Protein AF-A0A5J4N4L4-F1 (afdb_monomer_lite)

pLDDT: mean 81.11, std 10.29, range [45.88, 91.62]

Secondary structure (DSSP, 8-state):
---HHHHHHHHHHHTT--SHHHHHHHHHHH--S--SS--HHHHHHHHHHTT----HHHH-

Sequence (60 aa):
MLDMTHELKTQLKKMAITDKTRVDEMFLRYNKDRLGFIDIENLKDMCRKMQLPPDEDVLN

Organism: NCBI:txid34504

Structure (mmCIF, N/CA/C/O backbone):
data_AF-A0A5J4N4L4-F1
#
_entry.id   AF-A0A5J4N4L4-F1
#
loop_
_atom_site.group_PDB
_atom_site.id
_atom_site.type_symbol
_atom_site.label_atom_id
_atom_site.label_alt_id
_atom_site.label_comp_id
_atom_site.label_asym_id
_atom_site.label_entity_id
_atom_site.label_seq_id
_atom_site.pdbx_PDB_ins_code
_atom_site.Cartn_x
_atom_site.Cartn_y
_atom_site.Cartn_z
_atom_site.occupancy
_atom_site.B_iso_or_equiv
_atom_site.auth_seq_id
_atom_site.auth_comp_id
_atom_site.auth_asym_id
_atom_site.auth_atom_id
_atom_site.pdbx_PDB_model_num
ATOM 1 N N . MET A 1 1 ? 9.855 11.377 18.587 1.00 45.88 1 MET A N 1
ATOM 2 C CA . MET A 1 1 ? 9.280 11.254 17.233 1.00 45.88 1 MET A CA 1
ATOM 3 C C . MET A 1 1 ? 8.572 9.917 17.164 1.00 45.88 1 MET A C 1
ATOM 5 O O . MET A 1 1 ? 9.210 8.918 17.466 1.00 45.88 1 MET A O 1
ATOM 9 N N . LEU A 1 2 ? 7.268 9.897 16.887 1.00 55.88 2 LEU A N 1
ATOM 10 C CA . LEU A 1 2 ? 6.580 8.651 16.542 1.00 55.88 2 LEU A CA 1
ATOM 11 C C . LEU A 1 2 ? 7.101 8.220 15.166 1.00 55.88 2 LEU A C 1
ATOM 13 O O . LEU A 1 2 ? 7.083 9.016 14.234 1.00 55.88 2 LEU A O 1
ATOM 17 N N . ASP A 1 3 ? 7.639 7.007 15.095 1.00 78.19 3 ASP A N 1
ATOM 18 C CA . ASP A 1 3 ? 8.201 6.389 13.891 1.00 78.19 3 ASP A CA 1
ATOM 19 C C . ASP A 1 3 ? 7.135 6.331 12.780 1.00 78.19 3 ASP A C 1
ATOM 21 O O . ASP A 1 3 ? 6.022 5.854 13.012 1.00 78.19 3 ASP A O 1
ATOM 25 N N . MET A 1 4 ? 7.452 6.825 11.579 1.00 72.69 4 MET A N 1
ATOM 26 C CA . MET A 1 4 ? 6.561 6.826 10.410 1.00 72.69 4 MET A CA 1
ATOM 27 C C . MET A 1 4 ? 6.010 5.427 10.107 1.00 72.69 4 MET A C 1
ATOM 29 O O . MET A 1 4 ? 4.846 5.273 9.731 1.00 72.69 4 MET A O 1
ATOM 33 N N . THR A 1 5 ? 6.808 4.392 10.370 1.00 73.38 5 THR A N 1
ATOM 34 C CA . THR A 1 5 ? 6.403 2.988 10.247 1.00 73.38 5 THR A CA 1
ATOM 35 C C . THR A 1 5 ? 5.184 2.678 11.116 1.00 73.38 5 THR A C 1
ATOM 37 O O . THR A 1 5 ? 4.285 1.934 10.712 1.00 73.38 5 THR A O 1
ATOM 40 N N . HIS A 1 6 ? 5.111 3.267 12.313 1.00 80.75 6 HIS A N 1
ATOM 41 C CA . HIS A 1 6 ? 3.988 3.100 13.228 1.00 80.75 6 HIS A CA 1
ATOM 42 C C . HIS A 1 6 ? 2.722 3.800 12.718 1.00 80.75 6 HIS A C 1
ATOM 44 O O . HIS A 1 6 ? 1.627 3.236 12.819 1.00 80.75 6 HIS A O 1
ATOM 50 N N . GLU A 1 7 ? 2.851 4.998 12.148 1.00 78.62 7 GLU A N 1
ATOM 51 C CA . GLU A 1 7 ? 1.716 5.740 11.587 1.00 78.62 7 GLU A CA 1
ATOM 52 C C . GLU A 1 7 ? 1.176 5.046 10.329 1.00 78.62 7 GLU A C 1
ATOM 54 O O . GLU A 1 7 ? -0.024 4.777 10.243 1.00 78.62 7 GLU A O 1
ATOM 59 N N . LEU A 1 8 ? 2.059 4.619 9.419 1.00 77.56 8 LEU A N 1
ATOM 60 C CA . LEU A 1 8 ? 1.690 3.827 8.245 1.00 77.56 8 LEU A CA 1
ATOM 61 C C . LEU A 1 8 ? 0.977 2.533 8.657 1.00 77.56 8 LEU A C 1
ATOM 63 O O . LEU A 1 8 ? -0.122 2.245 8.184 1.00 77.56 8 LEU A O 1
ATOM 67 N N . LYS A 1 9 ? 1.536 1.785 9.617 1.00 78.62 9 LYS A N 1
ATOM 68 C CA . LYS A 1 9 ? 0.902 0.576 10.165 1.00 78.62 9 LYS A CA 1
ATOM 69 C C . LYS A 1 9 ? -0.468 0.870 10.777 1.00 78.62 9 LYS A C 1
ATOM 71 O O . LYS A 1 9 ? -1.379 0.050 10.663 1.00 78.62 9 LYS A O 1
ATOM 76 N N . THR A 1 10 ? -0.631 2.020 11.424 1.00 83.19 10 THR A N 1
ATOM 77 C CA . THR A 1 10 ? -1.905 2.446 12.013 1.00 83.19 10 THR A CA 1
ATOM 78 C C . THR A 1 1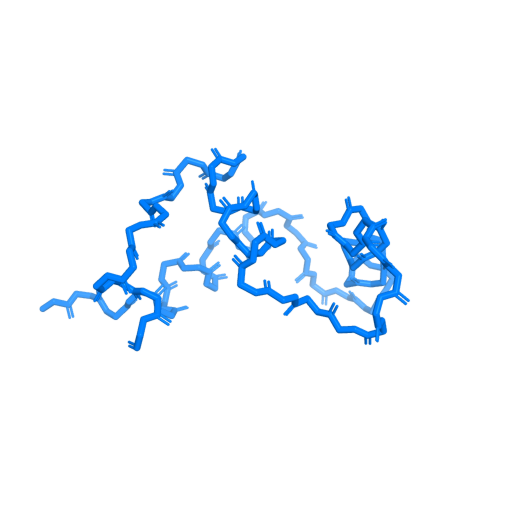0 ? -2.944 2.751 10.936 1.00 83.19 10 THR A C 1
ATOM 80 O O . THR A 1 10 ? -4.079 2.289 11.051 1.00 83.19 10 THR A O 1
ATOM 83 N N . GLN A 1 11 ? -2.573 3.450 9.862 1.00 81.31 11 GLN A N 1
ATOM 84 C CA . GLN A 1 11 ? -3.480 3.708 8.739 1.00 81.31 11 GLN A CA 1
ATOM 85 C C . GLN A 1 11 ? -3.851 2.420 7.993 1.00 81.31 11 GLN A C 1
ATOM 87 O O . GLN A 1 11 ? -5.030 2.186 7.732 1.00 81.31 11 GLN A O 1
ATOM 92 N N . LEU A 1 12 ? -2.892 1.519 7.758 1.00 78.00 12 LEU A N 1
ATOM 93 C CA . LEU A 1 12 ? -3.164 0.207 7.158 1.00 78.00 12 LEU A CA 1
ATOM 94 C C . LEU A 1 12 ? -4.152 -0.616 8.004 1.00 78.00 12 LEU A C 1
ATOM 96 O O . LEU A 1 12 ? -5.078 -1.226 7.466 1.00 78.00 12 LEU A O 1
ATOM 100 N N . LYS A 1 13 ? -4.021 -0.573 9.338 1.00 79.44 13 LYS A N 1
ATOM 101 C CA . LYS A 1 13 ? -4.996 -1.183 10.258 1.00 79.44 13 LYS A CA 1
ATOM 102 C C . LYS A 1 13 ? -6.376 -0.524 10.178 1.00 79.44 13 LYS A C 1
ATOM 104 O O . LYS A 1 13 ? -7.372 -1.241 10.190 1.00 79.44 13 LYS A O 1
ATOM 109 N N . LYS A 1 14 ? -6.459 0.810 10.077 1.00 81.94 14 LYS A N 1
ATOM 110 C CA . LYS A 1 14 ? -7.736 1.537 9.904 1.00 81.94 14 LYS A CA 1
ATOM 111 C C . LYS A 1 14 ? -8.436 1.172 8.595 1.00 81.94 14 LYS A C 1
ATOM 113 O O . LYS A 1 14 ? -9.659 1.113 8.559 1.00 81.94 14 LYS A O 1
ATOM 118 N N . MET A 1 15 ? -7.673 0.860 7.549 1.00 75.31 15 MET A N 1
ATOM 119 C CA . MET A 1 15 ? -8.191 0.340 6.279 1.00 75.31 15 MET A CA 1
ATOM 120 C C . MET A 1 15 ? -8.617 -1.135 6.350 1.00 75.31 15 MET A C 1
ATOM 122 O O . MET A 1 15 ? -8.958 -1.727 5.330 1.00 75.31 15 MET A O 1
ATOM 126 N N . ALA A 1 16 ? -8.597 -1.730 7.547 1.00 76.19 16 ALA A N 1
ATOM 127 C CA . ALA A 1 16 ? -8.938 -3.118 7.814 1.00 76.19 16 ALA A CA 1
ATOM 128 C C . ALA A 1 16 ? -8.115 -4.128 6.999 1.0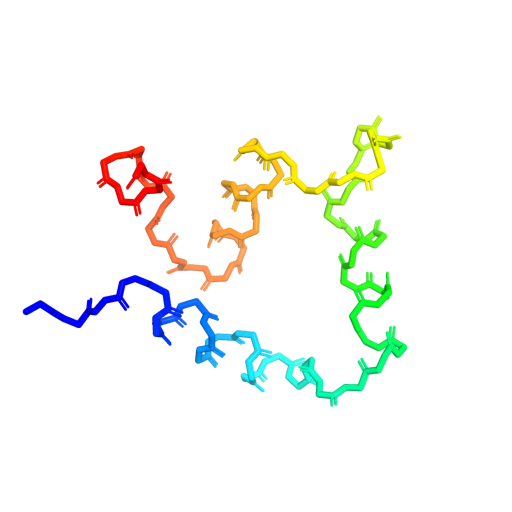0 76.19 16 ALA A C 1
ATOM 130 O O . ALA A 1 16 ? -8.571 -5.247 6.785 1.00 76.19 16 ALA A O 1
ATOM 131 N N . ILE A 1 17 ? -6.894 -3.774 6.578 1.00 74.88 17 ILE A N 1
ATOM 132 C CA . ILE A 1 17 ? -5.967 -4.695 5.907 1.00 74.88 17 ILE A CA 1
ATOM 133 C C . ILE A 1 17 ? 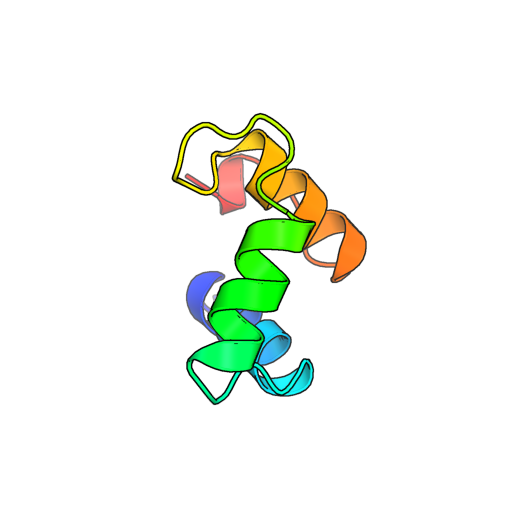-5.424 -5.663 6.967 1.00 74.88 17 ILE A C 1
ATOM 135 O O . ILE A 1 17 ? -4.367 -5.460 7.560 1.00 74.88 17 ILE A O 1
ATOM 139 N N . THR A 1 18 ? -6.227 -6.673 7.284 1.00 75.75 18 THR A N 1
ATOM 140 C CA . THR A 1 18 ? -6.021 -7.597 8.409 1.00 75.75 18 THR A CA 1
ATOM 141 C C . THR A 1 18 ? -5.880 -9.048 7.969 1.00 75.75 18 THR A C 1
ATOM 143 O O . THR A 1 18 ? -5.530 -9.896 8.782 1.00 75.75 18 THR A O 1
ATOM 146 N N . ASP A 1 19 ? -6.158 -9.338 6.699 1.00 79.69 19 ASP A N 1
ATOM 147 C CA . ASP A 1 19 ? -6.120 -10.671 6.107 1.00 79.69 19 ASP A CA 1
ATOM 148 C C . ASP A 1 19 ? -5.429 -10.646 4.737 1.00 79.69 19 ASP A C 1
ATOM 150 O O . ASP A 1 19 ? -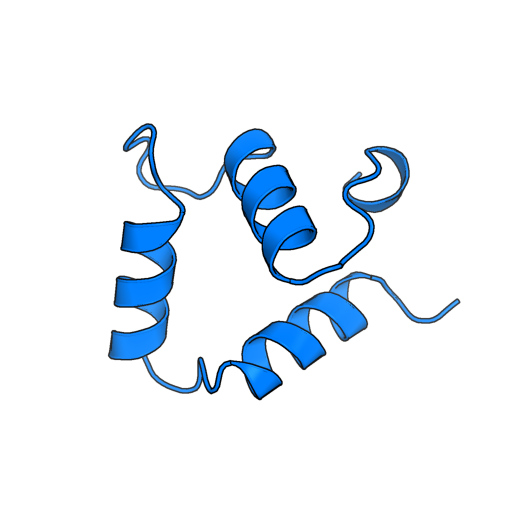5.213 -9.585 4.145 1.00 79.69 19 ASP A O 1
ATOM 154 N N . LYS A 1 20 ? -5.061 -11.836 4.247 1.00 85.25 20 LYS A N 1
ATOM 155 C CA . LYS A 1 20 ? -4.323 -12.001 2.990 1.00 85.25 20 LYS A CA 1
ATOM 156 C C . LYS A 1 20 ? -5.078 -11.416 1.793 1.00 85.25 20 LYS A C 1
ATOM 158 O O . LYS A 1 20 ? -4.458 -10.753 0.974 1.00 85.25 20 LYS A O 1
ATOM 163 N N . THR A 1 21 ? -6.394 -11.607 1.716 1.00 88.50 21 THR A N 1
ATOM 164 C CA . THR A 1 21 ? -7.210 -11.116 0.598 1.00 88.50 21 THR A CA 1
ATOM 165 C C . THR A 1 21 ? -7.151 -9.597 0.502 1.00 88.50 21 THR A C 1
ATOM 167 O O . THR A 1 21 ? -6.897 -9.055 -0.567 1.00 88.50 21 THR A O 1
ATOM 170 N N . ARG A 1 22 ? -7.296 -8.893 1.628 1.00 84.75 22 ARG A N 1
ATOM 171 C CA . ARG A 1 22 ? -7.206 -7.427 1.657 1.00 84.75 22 ARG A CA 1
ATOM 172 C C . ARG A 1 22 ? -5.799 -6.910 1.380 1.00 84.75 22 ARG A C 1
ATOM 174 O O . ARG A 1 22 ? -5.656 -5.824 0.821 1.00 84.75 22 ARG A O 1
ATOM 181 N N . VAL A 1 23 ? -4.764 -7.663 1.759 1.00 85.75 23 VAL A N 1
ATOM 182 C CA . VAL A 1 23 ? -3.376 -7.356 1.373 1.00 85.75 23 VAL A CA 1
ATOM 183 C C . VAL A 1 23 ? -3.206 -7.486 -0.141 1.00 85.75 23 VAL A C 1
ATOM 185 O O . VAL A 1 23 ? -2.669 -6.571 -0.759 1.00 85.75 23 VAL A O 1
ATOM 188 N N . ASP A 1 24 ? -3.709 -8.567 -0.738 1.00 89.44 24 ASP A N 1
ATOM 189 C CA . ASP A 1 24 ? -3.614 -8.820 -2.178 1.00 89.44 24 ASP A CA 1
ATOM 190 C C . ASP A 1 24 ? -4.410 -7.766 -2.982 1.00 89.44 24 ASP A C 1
ATOM 192 O O . ASP A 1 24 ? -3.905 -7.207 -3.955 1.00 89.44 24 ASP A O 1
ATOM 196 N N . GLU A 1 25 ? -5.619 -7.402 -2.543 1.00 89.69 25 GLU A N 1
ATOM 197 C CA . GLU A 1 25 ? -6.419 -6.323 -3.145 1.00 89.69 25 GLU A CA 1
ATOM 198 C C . GLU A 1 25 ? -5.731 -4.957 -3.040 1.00 89.69 25 GLU A C 1
ATOM 200 O O . GLU A 1 25 ? -5.706 -4.187 -4.006 1.00 89.69 25 GLU A O 1
ATOM 205 N N . MET A 1 26 ? -5.155 -4.645 -1.874 1.00 88.88 26 MET A N 1
ATOM 206 C CA . MET A 1 26 ? -4.389 -3.418 -1.678 1.00 88.88 26 MET A CA 1
ATOM 207 C C . MET A 1 26 ? -3.183 -3.387 -2.618 1.00 88.88 26 MET A C 1
ATOM 209 O O . MET A 1 26 ? -2.980 -2.395 -3.317 1.00 88.88 26 MET A O 1
ATOM 213 N N . PHE A 1 27 ? -2.443 -4.489 -2.713 1.00 90.81 27 PHE A N 1
ATOM 214 C CA . PHE A 1 27 ? -1.312 -4.609 -3.619 1.00 90.81 27 PHE A CA 1
ATOM 215 C C . PHE A 1 27 ? -1.718 -4.365 -5.078 1.00 90.81 27 PHE A C 1
ATOM 217 O O . PHE A 1 27 ? -1.112 -3.529 -5.744 1.00 90.81 27 PHE A O 1
ATOM 224 N N . LEU A 1 28 ? -2.790 -5.004 -5.560 1.00 91.62 28 LEU A N 1
ATOM 225 C CA . LEU A 1 28 ? -3.299 -4.805 -6.924 1.00 91.62 28 LEU A CA 1
ATOM 226 C C . LEU A 1 28 ? -3.755 -3.364 -7.193 1.00 91.62 28 LEU A C 1
ATOM 228 O O . LEU A 1 28 ? -3.679 -2.888 -8.325 1.00 91.62 28 LEU A O 1
ATOM 232 N N . ARG A 1 2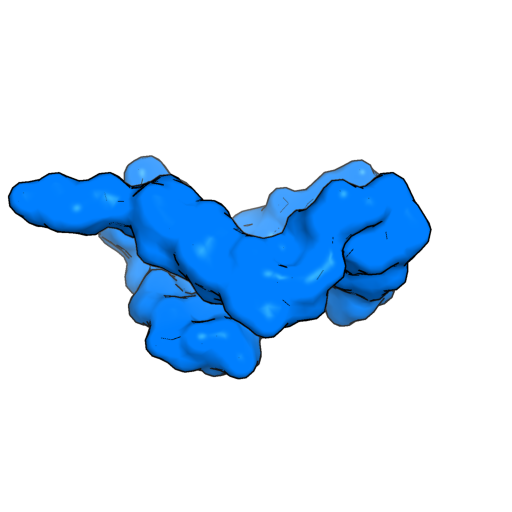9 ? -4.232 -2.655 -6.166 1.00 90.50 29 ARG A N 1
ATOM 233 C CA . ARG A 1 29 ? -4.676 -1.261 -6.286 1.00 90.50 29 ARG A CA 1
ATOM 234 C C . ARG A 1 29 ? -3.521 -0.279 -6.474 1.00 90.50 29 ARG A C 1
ATOM 236 O O . ARG A 1 29 ? -3.711 0.754 -7.126 1.00 90.50 29 ARG A O 1
ATOM 243 N N . TYR A 1 30 ? -2.378 -0.552 -5.852 1.00 89.69 30 TYR A N 1
ATOM 244 C CA . TYR A 1 30 ? -1.264 0.393 -5.779 1.00 89.69 30 TYR A CA 1
ATOM 245 C C . TYR A 1 30 ? -0.074 0.015 -6.661 1.00 89.69 30 TYR A C 1
ATOM 247 O O . TYR A 1 30 ? 0.593 0.929 -7.132 1.00 89.69 30 TYR A O 1
ATOM 255 N N . ASN A 1 31 ? 0.116 -1.271 -6.981 1.00 91.62 31 ASN A N 1
ATOM 256 C CA . ASN A 1 31 ? 1.104 -1.747 -7.950 1.00 91.62 31 ASN A CA 1
ATOM 257 C C . ASN A 1 31 ? 0.652 -1.478 -9.398 1.00 91.62 31 ASN A C 1
ATOM 259 O O . ASN A 1 31 ? 0.196 -2.373 -10.116 1.00 91.62 31 ASN A O 1
ATOM 263 N N . LYS A 1 32 ? 0.696 -0.210 -9.809 1.00 87.75 32 LYS A N 1
ATOM 264 C CA . LYS A 1 32 ? 0.180 0.239 -11.113 1.00 87.75 32 LYS A CA 1
ATOM 265 C C . LYS A 1 32 ? 1.119 -0.097 -12.272 1.00 87.75 32 LYS A C 1
ATOM 267 O O . LYS A 1 32 ? 0.644 -0.337 -13.382 1.00 87.75 32 LYS A O 1
ATOM 272 N N . ASP A 1 33 ? 2.421 -0.099 -12.016 1.00 89.31 33 ASP A N 1
ATOM 273 C CA . ASP A 1 33 ? 3.485 -0.397 -12.985 1.00 89.31 33 ASP A CA 1
ATOM 274 C C . ASP A 1 33 ? 3.725 -1.902 -13.183 1.00 89.31 33 ASP A C 1
ATOM 276 O O . ASP A 1 33 ? 4.379 -2.294 -14.149 1.00 89.31 33 ASP A O 1
ATOM 280 N N . ARG A 1 34 ? 3.123 -2.747 -12.335 1.00 89.94 34 ARG A N 1
ATOM 281 C CA . ARG A 1 34 ? 3.182 -4.215 -12.395 1.00 89.94 34 ARG A CA 1
ATOM 282 C C . ARG A 1 34 ? 4.592 -4.764 -12.195 1.00 89.94 34 ARG A C 1
ATOM 284 O O . ARG A 1 34 ? 4.904 -5.840 -12.706 1.00 89.94 34 ARG A O 1
ATOM 291 N N . LEU A 1 35 ? 5.423 -4.082 -11.409 1.00 91.38 35 LEU A N 1
ATOM 292 C CA . LEU A 1 35 ? 6.788 -4.525 -11.109 1.00 91.38 35 LEU A CA 1
ATOM 293 C C . LEU A 1 35 ? 6.850 -5.752 -10.181 1.00 91.38 35 LEU A C 1
ATOM 295 O O . LEU A 1 35 ? 7.913 -6.335 -9.987 1.00 91.38 35 LEU A O 1
ATOM 299 N N . GLY A 1 36 ? 5.718 -6.167 -9.603 1.00 91.50 36 GLY A N 1
ATOM 300 C CA . GLY A 1 36 ? 5.662 -7.284 -8.653 1.00 91.50 36 GLY A CA 1
ATOM 301 C C . GLY A 1 36 ? 6.038 -6.897 -7.217 1.00 91.50 36 GLY A C 1
ATOM 302 O O . GLY A 1 36 ? 5.992 -7.742 -6.327 1.00 91.50 36 GLY A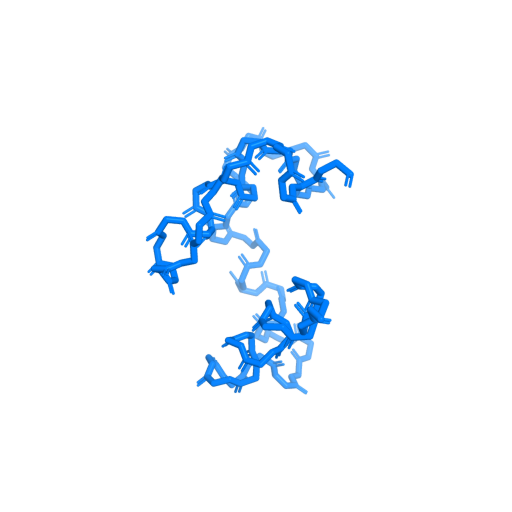 O 1
ATOM 303 N N . PHE A 1 37 ? 6.319 -5.618 -6.966 1.00 90.06 37 PHE A N 1
ATOM 304 C CA . PHE A 1 37 ? 6.475 -5.007 -5.644 1.00 90.06 37 PHE A CA 1
ATOM 305 C C . PHE A 1 37 ? 5.896 -3.579 -5.644 1.00 90.06 37 PHE A C 1
ATOM 307 O O . PHE A 1 37 ? 5.586 -3.054 -6.708 1.00 90.06 37 PHE A O 1
ATOM 314 N N . ILE A 1 38 ? 5.711 -2.976 -4.464 1.00 88.88 38 ILE A N 1
ATOM 315 C CA . ILE A 1 38 ? 5.335 -1.558 -4.324 1.00 88.88 38 ILE A CA 1
ATOM 316 C C . ILE A 1 38 ? 6.625 -0.741 -4.308 1.00 88.88 38 ILE A C 1
ATOM 318 O O . ILE A 1 38 ? 7.411 -0.861 -3.368 1.00 88.88 38 ILE A O 1
ATOM 322 N N . ASP A 1 39 ? 6.860 0.043 -5.356 1.00 90.19 39 ASP A N 1
ATOM 323 C CA . ASP A 1 39 ? 8.013 0.937 -5.442 1.00 90.19 39 ASP A CA 1
ATOM 324 C C . ASP A 1 39 ? 7.778 2.273 -4.704 1.00 90.19 39 ASP A C 1
ATOM 326 O O . ASP A 1 39 ? 6.717 2.513 -4.118 1.00 90.19 39 ASP A O 1
ATOM 330 N N . ILE A 1 40 ? 8.781 3.156 -4.709 1.00 87.38 40 ILE A N 1
ATOM 331 C CA . ILE A 1 40 ? 8.713 4.451 -4.016 1.00 87.38 40 ILE A CA 1
ATOM 332 C C . ILE A 1 40 ? 7.604 5.357 -4.572 1.00 87.38 40 ILE A C 1
ATOM 334 O O . ILE A 1 40 ? 6.941 6.060 -3.811 1.00 87.38 40 ILE A O 1
ATOM 338 N N . GLU A 1 41 ? 7.342 5.323 -5.878 1.00 90.50 41 GLU A N 1
ATOM 339 C CA . GLU A 1 41 ? 6.319 6.163 -6.505 1.00 90.50 41 GLU A CA 1
ATOM 340 C C . GLU A 1 41 ? 4.910 5.657 -6.173 1.00 90.50 41 GLU A C 1
ATOM 342 O O . GLU A 1 41 ? 4.000 6.439 -5.874 1.00 90.50 41 GLU A O 1
ATOM 347 N N . ASN A 1 42 ? 4.736 4.336 -6.128 1.00 90.88 42 ASN A N 1
ATOM 348 C CA . ASN A 1 42 ? 3.516 3.680 -5.675 1.00 90.88 42 ASN A CA 1
ATOM 349 C C . ASN A 1 42 ? 3.271 3.973 -4.185 1.00 90.88 42 ASN A C 1
ATOM 351 O O . ASN A 1 42 ? 2.145 4.289 -3.792 1.00 90.88 42 ASN A O 1
ATOM 355 N N . LEU A 1 43 ? 4.322 3.931 -3.361 1.00 87.31 43 LEU A N 1
ATOM 356 C CA . LEU A 1 43 ? 4.252 4.249 -1.936 1.00 87.31 43 LEU A CA 1
ATOM 357 C C . LEU A 1 43 ? 3.898 5.726 -1.698 1.00 87.31 43 LEU A C 1
ATOM 359 O O . LEU A 1 43 ? 3.038 6.024 -0.870 1.00 87.31 43 LEU A O 1
ATOM 363 N N . LYS A 1 44 ? 4.466 6.659 -2.471 1.00 87.00 44 LYS A N 1
ATOM 364 C CA . LYS A 1 44 ? 4.078 8.081 -2.438 1.00 87.00 44 LYS A CA 1
ATOM 365 C C . LYS A 1 44 ? 2.597 8.269 -2.792 1.00 87.00 44 LYS A C 1
ATOM 367 O O . LYS A 1 44 ? 1.901 9.036 -2.120 1.00 87.00 44 LYS A O 1
ATOM 372 N N . ASP A 1 45 ? 2.081 7.562 -3.804 1.00 88.44 45 ASP A N 1
ATOM 373 C CA . ASP A 1 45 ? 0.647 7.572 -4.155 1.00 88.44 45 ASP A CA 1
ATOM 374 C C . ASP A 1 45 ? -0.227 7.005 -3.023 1.00 88.44 45 ASP A C 1
ATOM 376 O O . ASP A 1 45 ? -1.285 7.566 -2.716 1.00 88.44 45 ASP A O 1
ATOM 380 N N . MET A 1 46 ? 0.221 5.926 -2.369 1.00 87.50 46 MET A N 1
ATOM 381 C CA . MET A 1 46 ? -0.428 5.368 -1.177 1.00 87.50 46 MET A CA 1
ATOM 382 C C . MET A 1 46 ? -0.511 6.405 -0.058 1.00 87.50 46 MET A C 1
ATOM 384 O O . MET A 1 46 ? -1.612 6.674 0.430 1.00 87.50 46 MET A O 1
ATOM 388 N N . CYS A 1 47 ? 0.614 7.031 0.298 1.00 86.06 47 CYS A N 1
ATOM 389 C CA . CYS A 1 47 ? 0.677 8.042 1.350 1.00 86.06 47 CYS A CA 1
ATOM 390 C C . CYS A 1 47 ? -0.266 9.213 1.062 1.00 86.06 47 CYS A C 1
ATOM 392 O O . CYS A 1 47 ? -1.101 9.539 1.903 1.00 86.06 47 CYS A O 1
ATOM 394 N N . ARG A 1 48 ? -0.243 9.771 -0.157 1.00 86.19 48 ARG A N 1
ATOM 395 C CA . ARG A 1 48 ? -1.153 10.863 -0.559 1.00 86.19 48 ARG A CA 1
ATOM 396 C C . ARG A 1 48 ? -2.626 10.493 -0.372 1.00 86.19 48 ARG A C 1
ATOM 398 O O . ARG A 1 48 ? -3.394 11.280 0.175 1.00 86.19 48 ARG A O 1
ATOM 405 N N . LYS A 1 49 ? -3.028 9.288 -0.786 1.00 86.06 49 LYS A N 1
ATOM 406 C CA . LYS A 1 49 ? -4.417 8.809 -0.644 1.00 86.06 49 LYS A CA 1
ATOM 407 C C . LYS A 1 49 ? -4.820 8.542 0.804 1.00 86.06 49 LYS A C 1
ATOM 409 O O . LYS A 1 49 ? -5.996 8.676 1.128 1.00 86.06 49 LYS A O 1
ATOM 414 N N . MET A 1 50 ? -3.866 8.178 1.657 1.00 83.44 50 MET A N 1
ATOM 415 C CA . MET A 1 50 ? -4.071 7.991 3.097 1.00 83.44 50 MET A CA 1
ATOM 416 C C . MET A 1 50 ? -3.872 9.283 3.901 1.00 83.44 50 MET A C 1
ATOM 418 O O . MET A 1 50 ? -3.943 9.243 5.125 1.00 83.44 50 MET A O 1
ATOM 422 N N . GLN A 1 51 ? -3.634 10.418 3.228 1.00 82.94 51 GLN A N 1
ATOM 423 C CA . GLN A 1 51 ? -3.321 11.709 3.853 1.00 82.94 51 GLN A CA 1
ATOM 424 C C . GLN A 1 51 ? -2.098 11.643 4.784 1.00 82.94 51 GLN A C 1
ATOM 426 O O . GLN A 1 51 ? -2.009 12.363 5.776 1.00 82.94 51 GLN A O 1
ATOM 431 N N . LEU A 1 52 ? -1.149 10.768 4.454 1.00 81.62 52 LEU A N 1
ATOM 432 C CA . LEU A 1 52 ? 0.156 10.679 5.091 1.00 81.62 52 LEU A CA 1
ATOM 433 C C . LEU A 1 52 ? 1.155 11.578 4.351 1.00 81.62 52 LEU A C 1
ATOM 435 O O . LEU A 1 52 ? 1.064 11.700 3.124 1.00 81.62 52 LEU A O 1
ATOM 439 N N . PRO A 1 53 ? 2.116 12.190 5.063 1.00 79.44 53 PRO A N 1
ATOM 440 C CA . PRO A 1 53 ? 3.166 12.986 4.441 1.00 79.44 53 PRO A CA 1
ATOM 441 C C . PRO A 1 53 ? 3.991 12.101 3.487 1.00 79.44 53 PRO A C 1
ATOM 443 O O . PRO A 1 53 ? 4.562 11.107 3.930 1.00 79.44 53 PRO A O 1
ATOM 446 N N . PRO A 1 54 ? 4.051 12.421 2.182 1.00 69.50 54 PRO A N 1
ATOM 447 C CA . PRO A 1 54 ? 4.764 11.617 1.189 1.00 69.50 54 PRO A CA 1
ATOM 448 C C . PRO A 1 54 ? 6.238 12.037 1.036 1.00 69.50 54 PRO A C 1
ATOM 450 O O . PRO A 1 54 ? 6.826 11.778 -0.012 1.00 69.50 54 PRO A O 1
ATOM 453 N N . ASP A 1 55 ? 6.779 12.774 2.009 1.00 75.31 55 ASP A N 1
ATOM 454 C CA . ASP A 1 55 ? 8.078 13.440 1.902 1.00 75.31 55 ASP A CA 1
ATOM 455 C C . ASP A 1 55 ? 9.226 12.424 1.813 1.00 75.31 55 ASP A C 1
ATOM 457 O O . ASP A 1 55 ? 9.188 11.380 2.463 1.00 75.31 55 ASP A O 1
ATOM 461 N N . GLU A 1 56 ? 10.246 12.704 1.005 1.00 63.31 56 GLU A N 1
ATOM 462 C CA . GLU A 1 56 ? 11.344 11.750 0.774 1.00 63.31 56 GLU A CA 1
ATOM 463 C C . GLU A 1 56 ? 12.202 11.565 2.027 1.00 63.31 56 GLU A C 1
ATOM 465 O O . GLU A 1 56 ? 12.600 10.446 2.335 1.00 63.31 56 GLU A O 1
ATOM 470 N N . ASP A 1 57 ? 12.368 12.621 2.826 1.00 62.28 57 ASP A N 1
ATOM 471 C CA . ASP A 1 57 ? 13.053 12.572 4.127 1.00 62.28 57 ASP A CA 1
ATOM 472 C C . ASP A 1 57 ? 12.331 11.687 5.156 1.00 62.28 57 ASP A C 1
ATOM 474 O O . ASP A 1 57 ? 12.901 11.307 6.176 1.00 62.28 57 ASP A O 1
ATOM 478 N N . VAL A 1 58 ? 11.063 11.366 4.896 1.00 60.03 58 VAL A N 1
ATOM 479 C CA . VAL A 1 58 ? 10.223 10.505 5.729 1.00 60.03 58 VAL A CA 1
ATOM 480 C C . VAL A 1 58 ? 10.230 9.049 5.244 1.00 60.03 58 VAL A C 1
ATOM 482 O O . VAL A 1 58 ? 9.979 8.141 6.038 1.00 60.03 58 VAL A O 1
ATOM 485 N N . LEU A 1 59 ? 10.476 8.825 3.950 1.00 63.53 59 LEU A N 1
ATOM 486 C CA . LEU A 1 59 ? 10.456 7.505 3.310 1.00 63.53 59 LEU A CA 1
ATOM 487 C C . LEU A 1 59 ? 11.852 6.865 3.173 1.00 63.53 59 LEU A C 1
ATOM 489 O O . LEU A 1 59 ? 11.923 5.700 2.779 1.00 63.53 59 LEU A O 1
ATOM 493 N N . ASN A 1 60 ? 12.916 7.618 3.474 1.00 55.00 60 ASN A N 1
ATOM 494 C CA . ASN A 1 60 ? 14.318 7.178 3.473 1.00 55.00 60 ASN A CA 1
ATOM 495 C C . ASN A 1 60 ? 14.722 6.393 4.729 1.00 55.00 60 ASN A C 1
ATOM 497 O O . ASN A 1 60 ? 14.275 6.752 5.842 1.00 55.00 60 ASN A O 1
#

Foldseek 3Di:
DPQVVVVVVVLCVVVVVPDPVSVVVLCVVQVPVVPVDRDLVSVLVVCVVSVHPSDPVNVD

Radius of gyration: 11.64 Å; chains: 1; bounding box: 23×25×30 Å

InterPro domains:
  IPR002048 EF-hand domain [PS50222] (18-53)
  IPR011992 EF-hand domain pair [SSF47473] (7-59)